Protein AF-A0A9D4KNU5-F1 (afdb_monomer_lite)

Secondary structure (DSSP, 8-state):
------PPPHHHHHHHHHHHHHHHHHTT-STTS-HHHH--BPPPS--PPPP-BTTB----TTTTEEES---PBPPP-TTSGGGTT-HHHHHHHHHHHH--EEE--

pLDDT: mean 80.22, std 10.34, range [44.53, 92.25]

Foldseek 3Di:
DDPPPVDDDPVVVVLVVLLVVVVCLCVCVPVVRPCVVPWDWDDDPDDDDDDDDPVDDDPDQVVQKDWQDDTQTDADDCPPPVNVPPSVNVSSVVNVVSGDIDGDD

Organism: Dreissena polymorpha (NCBI:txid45954)

Radius of gyration: 18.94 Å; chains: 1; bounding box: 43×30×68 Å

Sequence (105 aa):
MKYDLKLEELKERRISLRLILMYKVVEGLVPSLPPDKFLKFSKPKRKIKAKTFSDHIATNFVNSQVCNNSKGLQIPDSKALQYRNSFFVDTAIHWNQTVWCRRTA

Structure (mmCIF, N/CA/C/O backbone):
data_AF-A0A9D4KNU5-F1
#
_entry.id   AF-A0A9D4KNU5-F1
#
loop_
_atom_site.group_PDB
_atom_site.id
_atom_site.type_symbol
_atom_site.label_atom_id
_atom_site.label_alt_id
_atom_site.label_comp_id
_atom_site.label_asym_id
_atom_site.label_entity_id
_atom_site.label_seq_id
_atom_site.pdbx_PDB_ins_code
_atom_site.Cartn_x
_atom_site.Cartn_y
_atom_site.Cartn_z
_atom_site.occupancy
_atom_site.B_iso_or_equiv
_atom_site.auth_seq_id
_atom_site.auth_comp_id
_atom_site.auth_asym_id
_atom_site.auth_atom_id
_atom_site.pdbx_PDB_model_num
ATOM 1 N N . MET A 1 1 ? 15.663 6.522 36.954 1.00 44.53 1 MET A N 1
ATOM 2 C CA . MET A 1 1 ? 16.281 6.859 35.653 1.00 44.53 1 MET A CA 1
ATOM 3 C C . MET A 1 1 ? 15.447 6.236 34.547 1.00 44.53 1 MET A C 1
ATOM 5 O O . MET A 1 1 ? 15.439 5.019 34.428 1.00 44.53 1 MET A O 1
ATOM 9 N N . LYS A 1 2 ? 14.674 7.035 33.801 1.00 47.75 2 LYS A N 1
ATOM 10 C CA . LYS A 1 2 ? 14.054 6.575 32.551 1.00 47.75 2 LYS A CA 1
ATOM 11 C C . LYS A 1 2 ? 15.130 6.672 31.478 1.00 47.75 2 LYS A C 1
ATOM 13 O O . LYS A 1 2 ? 15.694 7.743 31.298 1.00 47.75 2 LYS A O 1
ATOM 18 N N . TYR A 1 3 ? 15.439 5.565 30.819 1.00 56.72 3 TYR A N 1
ATOM 19 C CA . TYR A 1 3 ? 16.223 5.604 29.594 1.00 56.72 3 TYR A CA 1
ATOM 20 C C . TYR A 1 3 ? 15.470 6.484 28.588 1.00 56.72 3 TYR A C 1
ATOM 22 O O . TYR A 1 3 ? 14.288 6.229 28.339 1.00 56.72 3 TYR A O 1
ATOM 30 N N . ASP A 1 4 ? 16.132 7.504 28.035 1.00 62.81 4 ASP A N 1
ATOM 31 C CA . ASP A 1 4 ? 15.673 8.227 26.845 1.00 62.81 4 ASP A CA 1
ATOM 32 C C . ASP A 1 4 ? 15.734 7.260 25.659 1.00 62.81 4 ASP A C 1
ATOM 34 O O . ASP A 1 4 ? 16.643 7.267 24.827 1.00 62.81 4 ASP A O 1
ATOM 38 N N . LEU A 1 5 ? 14.777 6.334 25.626 1.00 73.62 5 LEU A N 1
ATOM 39 C CA . LEU A 1 5 ? 14.519 5.526 24.455 1.00 73.62 5 LEU A CA 1
ATOM 40 C C . LEU A 1 5 ? 14.146 6.522 23.357 1.00 73.62 5 LEU A C 1
ATOM 42 O O . LEU A 1 5 ? 13.127 7.201 23.474 1.00 73.62 5 LEU A O 1
ATOM 46 N N . LYS A 1 6 ? 14.988 6.622 22.322 1.00 76.69 6 LYS A N 1
ATOM 47 C CA . LYS A 1 6 ? 14.752 7.382 21.083 1.00 76.69 6 LYS A CA 1
ATOM 48 C C . LYS A 1 6 ? 13.560 6.785 20.329 1.00 76.69 6 LYS A C 1
ATOM 50 O O . LYS A 1 6 ? 13.711 6.162 19.284 1.00 76.69 6 LYS A O 1
ATOM 55 N N . LEU A 1 7 ? 12.383 6.872 20.933 1.00 76.62 7 LEU A N 1
ATOM 56 C CA . LEU A 1 7 ? 11.140 6.393 20.372 1.00 76.62 7 LEU A CA 1
ATOM 57 C C . LEU A 1 7 ? 10.651 7.449 19.397 1.00 76.62 7 LEU A C 1
ATOM 59 O O . LEU A 1 7 ? 10.592 8.630 19.731 1.00 76.62 7 LEU A O 1
ATOM 63 N N . GLU A 1 8 ? 10.267 6.988 18.215 1.00 80.56 8 GLU A N 1
ATOM 64 C CA . GLU A 1 8 ? 9.476 7.784 17.287 1.00 80.56 8 GLU A CA 1
ATOM 65 C C . GLU A 1 8 ? 8.233 8.340 17.984 1.00 80.56 8 GLU A C 1
ATOM 67 O O . GLU A 1 8 ? 7.682 7.740 18.925 1.00 80.56 8 GLU A O 1
ATOM 72 N N . GLU A 1 9 ? 7.762 9.478 17.484 1.00 87.81 9 GLU A N 1
ATOM 73 C CA . GLU A 1 9 ? 6.563 10.099 18.013 1.00 87.81 9 GLU A CA 1
ATOM 74 C C . GLU A 1 9 ? 5.376 9.131 17.940 1.00 87.81 9 GLU A C 1
ATOM 76 O O . GLU A 1 9 ? 5.218 8.328 17.016 1.00 87.81 9 GLU A O 1
ATOM 81 N N . LEU A 1 10 ? 4.468 9.234 18.913 1.00 87.50 10 LEU A N 1
ATOM 82 C CA . LEU A 1 10 ? 3.271 8.392 18.984 1.00 87.50 10 LEU A CA 1
ATOM 83 C C . LEU A 1 10 ? 2.465 8.411 17.671 1.00 87.50 10 LEU A C 1
ATOM 85 O O . LEU A 1 10 ? 1.860 7.408 17.287 1.00 87.50 10 LEU A O 1
ATOM 89 N N . LYS A 1 11 ? 2.461 9.554 16.980 1.00 87.06 11 LYS A N 1
ATOM 90 C CA . LYS A 1 11 ? 1.815 9.726 15.680 1.00 87.06 11 LYS A CA 1
ATOM 91 C C . LYS A 1 11 ? 2.460 8.847 14.607 1.00 87.06 11 LYS A C 1
ATOM 93 O O . LYS A 1 11 ? 1.738 8.122 13.925 1.00 87.06 11 LYS A O 1
ATOM 98 N N . GLU A 1 12 ? 3.782 8.878 14.489 1.00 86.62 12 GLU A N 1
ATOM 99 C CA . GLU A 1 12 ? 4.539 8.089 13.511 1.00 86.62 12 GLU A CA 1
ATOM 100 C C . GLU A 1 12 ? 4.364 6.599 13.771 1.00 86.62 12 GLU A C 1
ATOM 102 O O . GLU A 1 12 ? 3.946 5.860 12.884 1.00 86.62 12 GLU A O 1
ATOM 107 N N . ARG A 1 13 ? 4.496 6.176 15.032 1.00 89.19 13 ARG A N 1
ATOM 108 C CA . ARG A 1 13 ? 4.264 4.780 15.428 1.00 89.19 13 ARG A CA 1
ATOM 109 C C . ARG A 1 13 ? 2.869 4.287 15.045 1.00 89.19 13 ARG A C 1
ATOM 111 O O . ARG A 1 13 ? 2.710 3.156 14.586 1.00 89.19 13 ARG A O 1
ATOM 118 N N . ARG A 1 14 ? 1.840 5.127 15.213 1.00 89.50 14 ARG A N 1
ATOM 119 C CA . ARG A 1 14 ? 0.469 4.805 14.786 1.00 89.50 14 ARG A CA 1
ATOM 120 C C . ARG A 1 14 ? 0.375 4.668 13.270 1.00 89.50 14 ARG A C 1
ATOM 122 O O . ARG A 1 14 ? -0.284 3.741 12.815 1.00 89.50 14 ARG A O 1
ATOM 129 N N . ILE A 1 15 ? 1.017 5.542 12.498 1.00 88.56 15 ILE A N 1
ATOM 130 C CA . ILE A 1 15 ? 1.047 5.442 11.030 1.00 88.56 15 ILE A CA 1
ATOM 131 C C . ILE A 1 15 ? 1.745 4.144 10.601 1.00 88.56 15 ILE A C 1
ATOM 133 O O . ILE A 1 15 ? 1.183 3.392 9.805 1.00 88.56 15 ILE A O 1
ATOM 137 N N . SER A 1 16 ? 2.895 3.822 11.192 1.00 90.25 16 SER A N 1
ATOM 138 C CA . SER A 1 16 ? 3.651 2.597 10.909 1.00 90.25 16 SER A CA 1
ATOM 139 C C . SER A 1 16 ? 2.817 1.339 11.159 1.00 90.25 16 SER A C 1
ATOM 141 O O . SER A 1 16 ? 2.728 0.472 10.292 1.00 90.25 16 SER A O 1
ATOM 143 N N . LEU A 1 17 ? 2.108 1.260 12.291 1.00 91.19 17 LEU A N 1
ATOM 144 C CA . LEU A 1 17 ? 1.209 0.136 12.586 1.00 91.19 17 LEU A CA 1
ATOM 145 C C . LEU A 1 17 ? 0.079 -0.007 11.557 1.00 91.19 17 LEU A C 1
ATOM 147 O O . LEU A 1 17 ? -0.255 -1.125 11.160 1.00 91.19 17 LEU A O 1
ATOM 151 N N . ARG A 1 18 ? -0.493 1.113 11.097 1.00 91.56 18 ARG A N 1
ATOM 152 C CA . ARG A 1 18 ? -1.532 1.111 10.054 1.00 91.56 18 ARG A CA 1
ATOM 153 C C . ARG A 1 18 ? -0.998 0.571 8.732 1.00 91.56 18 ARG A C 1
ATOM 155 O O . ARG A 1 18 ? -1.650 -0.264 8.110 1.00 91.56 18 ARG A O 1
ATOM 162 N N . LEU A 1 19 ? 0.190 1.014 8.327 1.00 91.00 19 LEU A N 1
ATOM 163 C CA . LEU A 1 19 ? 0.832 0.566 7.092 1.00 91.00 19 LEU A CA 1
ATOM 164 C C . LEU A 1 19 ? 1.225 -0.914 7.151 1.00 91.00 19 LEU A C 1
ATOM 166 O O . LEU A 1 19 ? 1.020 -1.626 6.173 1.00 91.00 19 LEU A O 1
ATOM 170 N N . ILE A 1 20 ? 1.704 -1.403 8.300 1.00 92.25 20 ILE A N 1
ATOM 171 C CA . ILE A 1 20 ? 2.006 -2.830 8.506 1.00 92.25 20 ILE A CA 1
ATOM 172 C C . ILE A 1 20 ? 0.743 -3.682 8.357 1.00 92.25 20 ILE A C 1
ATOM 174 O O . ILE A 1 20 ? 0.772 -4.727 7.707 1.00 92.25 20 ILE A O 1
ATOM 178 N N . LEU A 1 21 ? -0.376 -3.253 8.948 1.00 90.62 21 LEU A N 1
ATOM 179 C CA . LEU A 1 21 ? -1.645 -3.959 8.785 1.00 90.62 21 LEU A CA 1
ATOM 180 C C . LEU A 1 21 ? -2.088 -3.958 7.317 1.00 90.62 21 LEU A C 1
ATOM 182 O O . LEU A 1 21 ? -2.440 -5.011 6.790 1.00 90.62 21 LEU A O 1
ATOM 186 N N . MET A 1 22 ? -2.025 -2.801 6.653 1.00 90.69 22 MET A N 1
ATOM 187 C CA . MET A 1 22 ? -2.385 -2.675 5.240 1.00 90.69 22 MET A CA 1
ATOM 188 C C . MET A 1 22 ? -1.522 -3.579 4.353 1.00 90.69 22 MET A C 1
ATOM 190 O O . MET A 1 22 ? -2.059 -4.261 3.487 1.00 90.69 22 MET A O 1
ATOM 194 N N . TYR A 1 23 ? -0.216 -3.663 4.616 1.00 91.44 23 TYR A N 1
ATOM 195 C CA . TYR A 1 23 ? 0.689 -4.587 3.932 1.00 91.44 23 TYR A CA 1
ATOM 196 C C . TYR A 1 23 ? 0.208 -6.037 4.048 1.00 91.44 23 TYR A C 1
ATOM 198 O O . TYR A 1 23 ? 0.069 -6.724 3.039 1.00 91.44 23 TYR A O 1
ATOM 206 N N . LYS A 1 24 ? -0.126 -6.491 5.263 1.00 91.75 24 LYS A N 1
ATOM 207 C CA . LYS A 1 24 ? -0.627 -7.857 5.475 1.00 91.75 24 LYS A CA 1
ATOM 208 C C . LYS A 1 24 ? -1.922 -8.124 4.710 1.00 91.75 24 LYS A C 1
ATOM 210 O O . LYS A 1 24 ? -2.095 -9.223 4.197 1.00 91.75 24 LYS A O 1
ATOM 215 N N . VAL A 1 25 ? -2.817 -7.140 4.624 1.00 90.50 25 VAL A N 1
ATOM 216 C CA . VAL A 1 25 ? -4.060 -7.271 3.850 1.00 90.50 25 VAL A CA 1
ATOM 217 C C . VAL A 1 25 ? -3.758 -7.345 2.351 1.00 90.50 25 VAL A C 1
ATOM 219 O O . VAL A 1 25 ? -4.237 -8.251 1.680 1.00 90.50 25 VAL A O 1
ATOM 222 N N . VAL A 1 26 ? -2.930 -6.435 1.828 1.00 90.00 26 VAL A N 1
ATOM 223 C CA . VAL A 1 26 ? -2.569 -6.361 0.400 1.00 90.00 26 VAL A CA 1
ATOM 224 C C . VAL A 1 26 ? -1.832 -7.615 -0.082 1.00 90.00 26 VAL A C 1
ATOM 226 O O . VAL A 1 26 ? -2.045 -8.051 -1.212 1.00 90.00 26 VAL A O 1
ATOM 229 N N . GLU A 1 27 ? -0.980 -8.203 0.757 1.00 90.06 27 GLU A N 1
ATOM 230 C CA . GLU A 1 27 ? -0.276 -9.457 0.458 1.00 90.06 27 GLU A CA 1
ATOM 231 C C . GLU A 1 27 ? -1.117 -10.714 0.740 1.00 90.06 27 GLU A C 1
ATOM 233 O O . GLU A 1 27 ? -0.640 -11.827 0.540 1.00 90.06 27 GLU A O 1
ATOM 238 N N . GLY A 1 28 ? -2.364 -10.571 1.203 1.00 89.31 28 GLY A N 1
ATOM 239 C CA . GLY A 1 28 ? -3.234 -11.714 1.498 1.00 89.31 28 GLY A CA 1
ATOM 240 C C . GLY A 1 28 ? -2.783 -12.545 2.705 1.00 89.31 28 GLY A C 1
ATOM 241 O O . GLY A 1 28 ? -3.213 -13.681 2.871 1.00 89.31 28 GLY A O 1
ATOM 242 N N . LEU A 1 29 ? -1.948 -11.978 3.581 1.00 91.25 29 LEU A N 1
ATOM 243 C CA . LEU A 1 29 ? -1.482 -12.611 4.820 1.00 91.25 29 LEU A CA 1
ATOM 244 C C . LEU A 1 29 ? -2.552 -12.608 5.924 1.00 91.25 29 LEU A C 1
ATOM 246 O O . LEU A 1 29 ? -2.331 -13.156 7.003 1.00 91.25 29 LEU A O 1
ATOM 250 N N . VAL A 1 30 ? -3.697 -11.963 5.677 1.00 89.88 30 VAL A N 1
ATOM 251 C CA . VAL A 1 30 ? -4.869 -11.965 6.557 1.00 89.88 30 VAL A CA 1
ATOM 252 C C . VAL A 1 30 ? -5.943 -12.870 5.939 1.00 89.88 30 VAL A C 1
ATOM 254 O O . VAL A 1 30 ? -6.638 -12.435 5.021 1.00 89.88 30 VAL A O 1
ATOM 257 N N . PRO A 1 31 ? -6.131 -14.108 6.440 1.00 84.69 31 PRO A N 1
ATOM 258 C CA . PRO A 1 31 ? -7.005 -15.100 5.801 1.00 84.69 31 PRO A CA 1
ATOM 259 C C . PRO A 1 31 ? -8.472 -14.669 5.703 1.00 84.69 31 PRO A C 1
ATOM 261 O O . PRO A 1 31 ? -9.177 -15.034 4.767 1.00 84.69 31 PRO A O 1
ATOM 264 N N . SER A 1 32 ? -8.943 -13.876 6.668 1.00 86.69 32 SER A N 1
ATOM 265 C CA . SER A 1 32 ? -10.328 -13.401 6.732 1.00 86.69 32 SER A CA 1
ATOM 266 C C . SER A 1 32 ? -10.637 -12.253 5.767 1.00 86.69 32 SER A C 1
ATOM 268 O O . SER A 1 32 ? -11.806 -11.929 5.567 1.00 86.69 32 SER A O 1
ATOM 270 N N . LEU A 1 33 ? -9.617 -11.632 5.166 1.00 85.25 33 LEU A N 1
ATOM 271 C CA . LEU A 1 33 ? -9.758 -10.454 4.311 1.00 85.25 33 LEU A CA 1
ATOM 272 C C . LEU A 1 33 ? -9.080 -10.692 2.956 1.00 85.25 33 LEU A C 1
ATOM 274 O O . LEU A 1 33 ? -7.987 -10.177 2.722 1.00 85.25 33 LEU A O 1
ATOM 278 N N . PRO A 1 34 ? -9.718 -11.452 2.043 1.00 85.50 34 PRO A N 1
ATOM 279 C CA . PRO A 1 34 ? -9.208 -11.639 0.688 1.00 85.50 34 PRO A CA 1
ATOM 280 C C . PRO A 1 34 ? -9.104 -10.285 -0.040 1.00 85.50 34 PRO A C 1
ATOM 282 O O . PRO A 1 34 ? -10.137 -9.645 -0.270 1.00 85.50 34 PRO A O 1
ATOM 285 N N . PRO A 1 35 ? -7.894 -9.839 -0.428 1.00 84.75 35 PRO A N 1
ATOM 286 C CA . PRO A 1 35 ? -7.669 -8.484 -0.927 1.00 84.75 35 PRO A CA 1
ATOM 287 C C . PRO A 1 35 ? -8.502 -8.175 -2.169 1.00 84.75 35 PRO A C 1
ATOM 289 O O . PRO A 1 35 ? -9.099 -7.107 -2.243 1.00 84.75 35 PRO A O 1
ATOM 292 N N . ASP A 1 36 ? -8.643 -9.127 -3.089 1.00 85.38 36 ASP A N 1
ATOM 293 C CA . ASP A 1 36 ? -9.340 -8.924 -4.365 1.00 85.38 36 ASP A CA 1
ATOM 294 C C . ASP A 1 36 ? -10.835 -8.601 -4.218 1.00 85.38 36 ASP 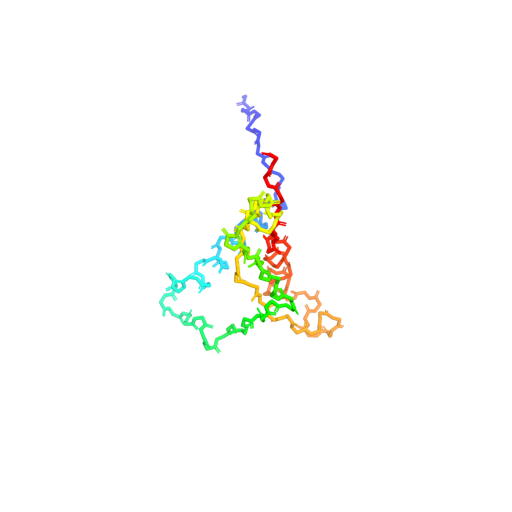A C 1
ATOM 296 O O . ASP A 1 36 ? -11.443 -8.032 -5.124 1.00 85.38 36 ASP A O 1
ATOM 300 N N . LYS A 1 37 ? -11.446 -8.945 -3.075 1.00 85.50 37 LYS A N 1
ATOM 301 C CA . LYS A 1 37 ? -12.859 -8.642 -2.803 1.00 85.50 37 LYS A CA 1
ATOM 302 C C . LYS A 1 37 ? -13.070 -7.239 -2.235 1.00 85.50 37 LYS A C 1
ATOM 304 O O . LYS A 1 37 ? -14.148 -6.676 -2.407 1.00 85.50 37 LYS A O 1
ATOM 309 N N . PHE A 1 38 ? -12.071 -6.685 -1.550 1.00 84.12 38 PHE A N 1
ATOM 310 C CA . PHE A 1 38 ? -12.213 -5.452 -0.763 1.00 84.12 38 PHE A CA 1
ATOM 311 C C . PHE A 1 38 ? -11.358 -4.294 -1.278 1.00 84.12 38 PHE A C 1
ATOM 313 O O . PHE A 1 38 ? -11.682 -3.131 -1.042 1.00 84.12 38 PHE A O 1
ATOM 320 N N . LEU A 1 39 ? -10.275 -4.594 -1.990 1.00 88.94 39 LEU A N 1
ATOM 321 C CA . LEU A 1 39 ? -9.341 -3.622 -2.529 1.00 88.94 39 LEU A CA 1
ATOM 322 C C . LEU A 1 39 ? -9.508 -3.503 -4.037 1.00 88.94 39 LEU A C 1
ATOM 324 O O . LEU A 1 39 ? -9.609 -4.485 -4.766 1.00 88.94 39 LEU A O 1
ATOM 328 N N . LYS A 1 40 ? -9.466 -2.263 -4.520 1.00 89.62 40 LYS A N 1
ATOM 329 C CA . LYS A 1 40 ? -9.323 -1.968 -5.944 1.00 89.62 40 LYS A CA 1
ATOM 330 C C . LYS A 1 40 ? -7.921 -1.442 -6.170 1.00 89.62 40 LYS A C 1
ATOM 332 O O . LYS A 1 40 ? -7.570 -0.391 -5.642 1.00 89.62 40 LYS A O 1
ATOM 337 N N . PHE A 1 41 ? -7.115 -2.161 -6.940 1.00 88.44 41 PHE A N 1
ATOM 338 C CA . PHE A 1 41 ? -5.770 -1.708 -7.278 1.00 88.44 41 PHE A CA 1
ATOM 339 C C . PHE A 1 41 ? -5.816 -0.657 -8.390 1.00 88.44 41 PHE A C 1
ATOM 341 O O . PHE A 1 41 ? -6.499 -0.810 -9.404 1.00 88.44 41 PHE A O 1
ATOM 348 N N . SER A 1 42 ? -5.071 0.426 -8.194 1.00 84.62 42 SER A N 1
ATOM 349 C CA . SER A 1 42 ? -4.882 1.468 -9.195 1.00 84.62 42 SER A CA 1
ATOM 350 C C . SER A 1 42 ? -3.878 0.993 -10.239 1.00 84.62 42 SER A C 1
ATOM 352 O O . SER A 1 42 ? -2.773 0.558 -9.911 1.00 84.62 42 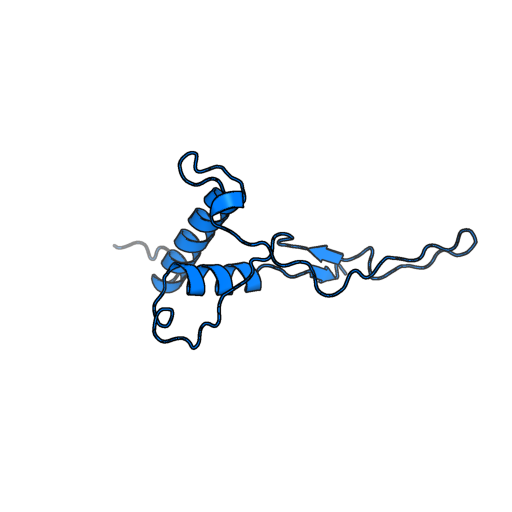SER A O 1
ATOM 354 N N . LYS A 1 43 ? -4.241 1.097 -11.520 1.00 72.81 43 LYS A N 1
ATOM 355 C CA . LYS A 1 43 ? -3.297 0.836 -12.610 1.00 72.81 43 LYS A CA 1
ATOM 356 C C . LYS A 1 43 ? -2.322 2.015 -12.728 1.00 72.81 43 LYS A C 1
ATOM 358 O O . LYS A 1 43 ? -2.762 3.168 -12.689 1.00 72.81 43 LYS A O 1
ATOM 363 N N . PRO A 1 44 ? -1.015 1.768 -12.928 1.00 67.44 44 PRO A N 1
ATOM 364 C CA . PRO A 1 44 ? -0.061 2.844 -13.159 1.00 67.44 44 PRO A CA 1
ATOM 365 C C . PRO A 1 44 ? -0.478 3.656 -14.392 1.00 67.44 44 PRO A C 1
ATOM 367 O O . PRO A 1 44 ? -0.670 3.100 -15.474 1.00 67.44 44 PRO A O 1
ATOM 370 N N . LYS A 1 45 ? -0.618 4.978 -14.224 1.00 64.12 45 LYS A N 1
ATOM 371 C CA . LYS A 1 45 ? -1.108 5.890 -15.276 1.00 64.12 45 LYS A CA 1
ATOM 372 C C . LYS A 1 45 ? -0.162 5.988 -16.481 1.00 64.12 45 LYS A C 1
ATOM 374 O O . LYS A 1 45 ? -0.610 6.326 -17.571 1.00 64.12 45 LYS A O 1
ATOM 379 N N . ARG A 1 46 ? 1.135 5.696 -16.312 1.00 62.22 46 ARG A N 1
ATOM 380 C CA . ARG A 1 46 ? 2.132 5.670 -17.396 1.00 62.22 46 ARG A CA 1
ATOM 381 C C . ARG A 1 46 ? 3.013 4.430 -17.284 1.00 62.22 46 ARG A C 1
ATOM 383 O O . ARG A 1 46 ? 3.683 4.240 -16.277 1.00 62.22 46 ARG A O 1
ATOM 390 N N . LYS A 1 47 ? 3.042 3.617 -18.342 1.00 64.31 47 LYS A N 1
ATOM 391 C CA . LYS A 1 47 ? 4.053 2.572 -18.540 1.00 64.31 47 LYS A CA 1
ATOM 392 C C . LYS A 1 47 ? 5.124 3.134 -19.469 1.00 64.31 47 LYS A C 1
ATOM 394 O O . LYS A 1 47 ? 4.932 3.141 -20.681 1.00 64.31 47 LYS A O 1
ATOM 399 N N . ILE A 1 48 ? 6.219 3.640 -18.911 1.00 68.94 48 ILE A N 1
ATOM 400 C CA . ILE A 1 48 ? 7.391 3.997 -19.713 1.00 68.94 48 ILE A CA 1
ATOM 401 C C . ILE A 1 48 ? 8.165 2.700 -19.937 1.00 68.94 48 ILE A C 1
ATOM 403 O O . ILE A 1 48 ? 8.594 2.064 -18.979 1.00 68.94 48 ILE A O 1
ATOM 407 N N . LYS A 1 49 ? 8.283 2.268 -21.194 1.00 71.75 49 LYS A N 1
ATOM 408 C CA . LYS A 1 49 ? 9.094 1.105 -21.560 1.00 71.75 49 LYS A CA 1
ATOM 409 C C . LYS A 1 49 ? 10.459 1.591 -22.025 1.00 71.75 49 LYS A C 1
ATOM 411 O O . LYS A 1 49 ? 10.529 2.478 -22.876 1.00 71.75 49 LYS A O 1
ATOM 416 N N . ALA A 1 50 ? 11.520 0.996 -21.492 1.00 75.06 50 ALA A N 1
ATOM 417 C CA . ALA A 1 50 ? 12.850 1.181 -22.044 1.00 75.06 50 ALA A CA 1
ATOM 418 C C . ALA A 1 50 ? 12.857 0.652 -23.487 1.00 75.06 50 ALA A C 1
ATOM 420 O O . ALA A 1 50 ? 12.510 -0.505 -23.724 1.00 75.06 50 ALA A O 1
ATOM 421 N N . LYS A 1 51 ? 13.202 1.502 -24.458 1.00 76.88 51 LYS A N 1
ATOM 422 C CA . LYS A 1 51 ? 13.555 1.040 -25.803 1.00 76.88 51 LYS A CA 1
ATOM 423 C C . LYS A 1 51 ? 15.027 0.654 -25.786 1.00 76.88 51 LYS A C 1
ATOM 425 O O . LYS A 1 51 ? 15.853 1.433 -25.309 1.00 76.88 51 LYS A O 1
ATOM 430 N N . THR A 1 52 ? 15.324 -0.537 -26.282 1.00 77.00 52 THR A N 1
ATOM 431 C CA . THR A 1 52 ? 16.680 -1.001 -26.560 1.00 77.00 52 THR A CA 1
ATOM 432 C C . THR A 1 52 ? 16.884 -0.977 -28.070 1.00 77.00 52 THR A C 1
ATOM 434 O O . THR A 1 52 ? 15.980 -1.327 -28.828 1.00 77.00 52 THR A O 1
ATOM 437 N N . PHE A 1 53 ? 18.049 -0.517 -28.508 1.00 80.69 53 PHE A N 1
ATOM 438 C CA . PHE A 1 53 ? 18.479 -0.590 -29.901 1.00 80.69 53 PHE A CA 1
ATOM 439 C C . PHE A 1 53 ? 19.614 -1.612 -29.948 1.00 80.69 53 PHE A C 1
ATOM 441 O O . PHE A 1 53 ? 20.502 -1.551 -29.101 1.00 80.69 53 PHE A O 1
ATOM 448 N N . SER A 1 54 ? 19.563 -2.573 -30.873 1.00 79.56 54 SER A N 1
ATOM 449 C CA . SER A 1 54 ? 20.559 -3.656 -30.961 1.00 79.56 54 SER A CA 1
ATOM 450 C C . SER A 1 54 ? 21.977 -3.129 -31.171 1.00 79.56 54 SER A C 1
ATOM 452 O O . SER A 1 54 ? 22.928 -3.698 -30.646 1.00 79.56 54 SER A O 1
ATOM 454 N N . ASP A 1 55 ? 22.093 -2.002 -31.872 1.00 84.56 55 ASP A N 1
ATOM 455 C CA . ASP A 1 55 ? 23.370 -1.491 -32.373 1.00 84.56 55 ASP A CA 1
ATOM 456 C C . ASP A 1 55 ? 23.896 -0.316 -31.530 1.00 84.56 55 ASP A C 1
ATOM 458 O O . ASP A 1 55 ? 24.874 0.335 -31.893 1.00 84.56 55 ASP A O 1
ATOM 462 N N . HIS A 1 56 ? 23.237 0.001 -30.408 1.00 75.06 56 HIS A N 1
ATOM 463 C CA . HIS A 1 56 ? 23.595 1.153 -29.588 1.00 75.06 56 HIS A CA 1
ATOM 464 C C . HIS A 1 56 ? 23.451 0.881 -28.088 1.00 75.06 56 HIS A C 1
ATOM 466 O O . HIS A 1 56 ? 22.365 0.587 -27.581 1.00 75.06 56 HIS A O 1
ATOM 472 N N . ILE A 1 57 ? 24.553 1.054 -27.354 1.00 73.19 57 ILE A N 1
ATOM 473 C CA . ILE A 1 57 ? 24.577 0.973 -25.892 1.00 73.19 57 ILE A CA 1
ATOM 474 C C . ILE A 1 57 ? 24.137 2.329 -25.332 1.00 73.19 57 ILE A C 1
ATOM 476 O O . ILE A 1 57 ? 24.946 3.228 -25.117 1.00 73.19 57 ILE A O 1
ATOM 480 N N . ALA A 1 58 ? 22.833 2.478 -25.100 1.00 70.06 58 ALA A N 1
ATOM 481 C CA . ALA A 1 58 ? 22.273 3.626 -24.395 1.00 70.06 58 ALA A CA 1
ATOM 482 C C . ALA A 1 58 ? 22.032 3.286 -22.916 1.00 70.06 58 ALA A C 1
ATOM 484 O O . ALA A 1 58 ? 21.362 2.302 -22.590 1.00 70.06 58 ALA A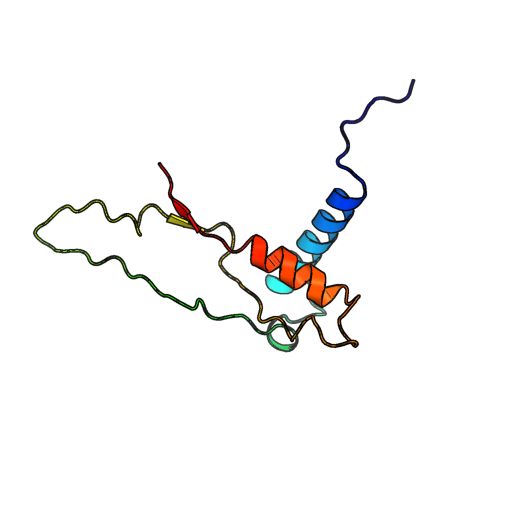 O 1
ATOM 485 N N . THR A 1 59 ? 22.510 4.135 -22.005 1.00 70.25 59 THR A N 1
ATOM 486 C CA . THR A 1 59 ? 22.180 4.056 -20.576 1.00 70.25 59 THR A CA 1
ATOM 487 C C . THR A 1 59 ? 20.751 4.552 -20.353 1.00 70.25 59 THR A C 1
ATOM 489 O O . THR A 1 59 ? 20.485 5.731 -20.120 1.00 70.25 59 THR A O 1
ATOM 492 N N . ASN A 1 60 ? 19.779 3.646 -20.473 1.00 73.81 60 ASN A N 1
ATOM 493 C CA . ASN A 1 60 ? 18.378 4.015 -20.326 1.00 73.81 60 ASN A CA 1
ATOM 494 C C . ASN A 1 60 ? 18.049 4.323 -18.855 1.00 73.81 60 ASN A C 1
ATOM 496 O O . ASN A 1 60 ? 18.091 3.434 -18.005 1.00 73.81 60 ASN A O 1
ATOM 500 N N . PHE A 1 61 ? 17.665 5.569 -18.561 1.00 71.81 61 PHE A N 1
ATOM 501 C CA . PHE A 1 61 ? 17.291 6.008 -17.209 1.00 71.81 61 PHE A CA 1
ATOM 502 C C . PHE A 1 61 ? 16.093 5.244 -16.627 1.00 71.81 61 PHE A C 1
ATOM 504 O O . PHE A 1 61 ? 15.864 5.289 -15.423 1.00 71.81 61 PHE A O 1
ATOM 511 N N . VAL A 1 62 ? 15.304 4.576 -17.471 1.00 73.31 62 VAL A N 1
ATOM 512 C CA . VAL A 1 62 ? 14.187 3.725 -17.044 1.00 73.31 62 VAL A CA 1
ATOM 513 C C . VAL A 1 62 ? 14.703 2.453 -16.364 1.00 73.31 62 VAL A C 1
ATOM 515 O O . VAL A 1 62 ? 14.074 1.973 -15.428 1.00 73.31 62 VAL A O 1
ATOM 518 N N . ASN A 1 63 ? 15.865 1.938 -16.782 1.00 71.31 63 ASN A N 1
ATOM 519 C CA . ASN A 1 63 ? 16.467 0.734 -16.203 1.00 71.31 63 ASN A CA 1
ATOM 520 C C . ASN A 1 63 ? 17.138 1.001 -14.847 1.00 71.31 63 ASN A C 1
ATOM 522 O O . ASN A 1 63 ? 17.339 0.068 -14.080 1.00 71.31 63 ASN A O 1
ATOM 526 N N . SER A 1 64 ? 17.458 2.259 -14.530 1.00 71.62 64 SER A N 1
ATOM 527 C CA . SER A 1 64 ? 18.016 2.670 -13.236 1.00 71.62 64 SER A CA 1
ATOM 528 C C . SER A 1 64 ? 16.947 3.146 -12.247 1.00 71.62 64 SER A C 1
ATOM 530 O O . SER A 1 64 ? 17.222 3.969 -11.379 1.00 71.62 64 SER A O 1
ATOM 532 N N . GLN A 1 65 ? 15.703 2.675 -12.375 1.00 72.06 65 GLN A N 1
ATOM 533 C CA . GLN A 1 65 ? 14.632 2.997 -11.431 1.00 72.06 65 GLN A CA 1
ATOM 534 C C . GLN A 1 65 ? 14.399 1.851 -10.446 1.00 72.06 65 GLN A C 1
ATOM 536 O O . GLN A 1 65 ? 14.183 0.711 -10.846 1.00 72.06 65 GLN A O 1
ATOM 541 N N . VAL A 1 66 ? 14.361 2.178 -9.155 1.00 69.94 66 VAL A N 1
ATOM 542 C CA . VAL A 1 66 ? 13.931 1.272 -8.083 1.00 69.94 66 VAL A CA 1
ATOM 543 C C . VAL A 1 66 ? 12.606 1.772 -7.532 1.00 69.94 66 VAL A C 1
ATOM 545 O O . VAL A 1 66 ? 12.480 2.938 -7.155 1.00 69.94 66 VAL A O 1
ATOM 548 N N . CYS A 1 67 ? 11.610 0.890 -7.493 1.00 70.88 67 CYS A N 1
ATOM 549 C CA . CYS A 1 67 ? 10.293 1.179 -6.937 1.00 70.88 67 CYS A CA 1
ATOM 550 C C . CYS A 1 67 ? 10.178 0.604 -5.525 1.00 70.88 67 CYS A C 1
ATOM 552 O O . CYS A 1 67 ? 10.400 -0.589 -5.339 1.00 70.88 67 CYS A O 1
ATOM 554 N N . ASN A 1 68 ? 9.786 1.423 -4.543 1.00 70.75 68 ASN A N 1
ATOM 555 C CA . ASN A 1 68 ? 9.586 0.934 -3.170 1.00 70.75 68 ASN A CA 1
ATOM 556 C C . ASN A 1 68 ? 8.310 0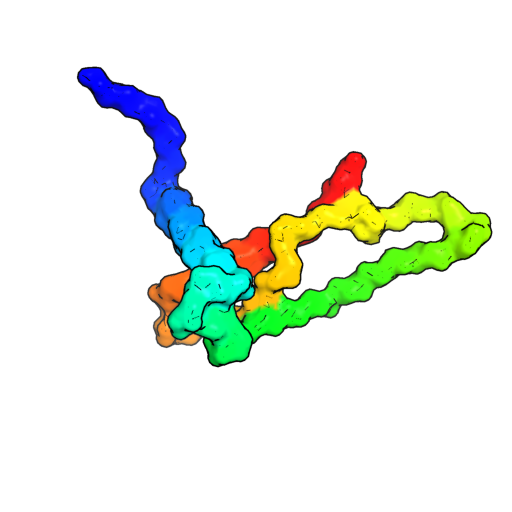.098 -3.036 1.00 70.75 68 ASN A C 1
ATOM 558 O O . ASN A 1 68 ? 8.250 -0.814 -2.220 1.00 70.75 68 ASN A O 1
ATOM 562 N N . ASN A 1 69 ? 7.277 0.427 -3.812 1.00 75.00 69 ASN A N 1
ATOM 563 C CA . ASN A 1 69 ? 6.003 -0.276 -3.801 1.00 75.00 69 ASN A CA 1
ATOM 564 C C . ASN A 1 69 ? 5.368 -0.194 -5.193 1.00 75.00 69 ASN A C 1
ATOM 566 O O . ASN A 1 69 ? 5.343 0.872 -5.807 1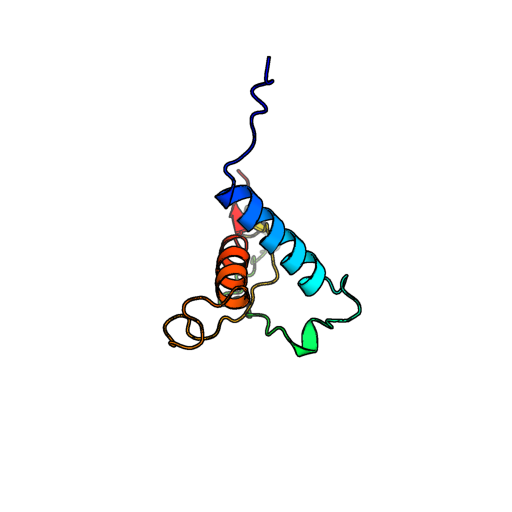.00 75.00 69 ASN A O 1
ATOM 570 N N . SER A 1 70 ? 4.874 -1.323 -5.696 1.00 75.81 70 SER A N 1
ATOM 571 C CA . SER A 1 70 ? 4.260 -1.449 -7.022 1.00 75.81 70 SER A CA 1
ATOM 572 C C . SER A 1 70 ? 2.729 -1.526 -6.979 1.00 75.81 70 SER A C 1
ATOM 574 O O . SER A 1 70 ? 2.079 -1.332 -8.009 1.00 75.81 70 SER A O 1
ATOM 576 N N . LYS A 1 71 ? 2.133 -1.779 -5.805 1.00 84.75 71 LYS A N 1
ATOM 577 C CA . LYS A 1 71 ? 0.695 -2.034 -5.634 1.00 84.75 71 LYS A CA 1
ATOM 578 C C . LYS A 1 71 ? -0.037 -0.785 -5.146 1.00 84.75 71 LYS A C 1
ATOM 580 O O . LYS A 1 71 ? -0.367 -0.668 -3.972 1.00 84.75 71 LYS A O 1
ATOM 585 N N . GLY A 1 72 ? -0.318 0.159 -6.040 1.00 85.81 72 GLY A N 1
ATOM 586 C CA . GLY A 1 72 ? -1.168 1.311 -5.711 1.00 85.81 72 GLY A CA 1
ATOM 587 C C . GLY A 1 72 ? -2.637 0.926 -5.521 1.00 85.81 72 GLY A C 1
ATOM 588 O O . GLY A 1 72 ? -3.144 0.048 -6.215 1.00 85.81 72 GLY A O 1
ATOM 589 N N . LEU A 1 73 ? -3.343 1.611 -4.623 1.00 89.81 73 LEU A N 1
ATOM 590 C CA . LEU A 1 73 ? -4.778 1.438 -4.378 1.00 89.81 73 LEU A CA 1
ATOM 591 C C . LEU A 1 73 ? -5.590 2.557 -5.038 1.00 89.81 73 LEU A C 1
ATOM 593 O O . LEU A 1 73 ? -5.149 3.701 -5.138 1.00 89.81 73 LEU A O 1
ATOM 597 N N . GLN A 1 74 ? -6.793 2.238 -5.497 1.00 89.31 74 GLN A N 1
ATOM 598 C CA . GLN A 1 74 ? -7.774 3.221 -5.930 1.00 89.31 74 GLN A CA 1
ATOM 599 C C . GLN A 1 74 ? -8.486 3.769 -4.694 1.00 89.31 74 GLN A C 1
ATOM 601 O O . GLN A 1 74 ? -9.062 3.015 -3.912 1.00 89.31 74 GLN A O 1
ATOM 606 N N . ILE A 1 75 ? -8.439 5.087 -4.525 1.00 87.50 75 ILE A N 1
ATOM 607 C CA . ILE A 1 75 ? -8.999 5.769 -3.360 1.00 87.50 75 ILE A CA 1
ATOM 608 C C . ILE A 1 75 ? -10.323 6.419 -3.787 1.00 87.50 75 ILE A C 1
ATOM 610 O O . ILE A 1 75 ? -10.346 7.076 -4.833 1.00 87.50 75 ILE A O 1
ATOM 614 N N . PRO A 1 76 ? -11.426 6.222 -3.040 1.00 85.06 76 PRO A N 1
ATOM 615 C CA . PRO A 1 76 ? -12.658 6.978 -3.256 1.00 85.06 76 PRO A CA 1
ATOM 616 C C . PRO A 1 76 ? -12.431 8.468 -2.962 1.00 85.06 76 PRO A C 1
ATOM 618 O O . PRO A 1 76 ? -11.431 8.834 -2.348 1.00 85.06 76 PRO A O 1
ATOM 621 N N . ASP A 1 77 ? -13.344 9.341 -3.390 1.00 82.19 77 ASP A N 1
ATOM 622 C CA . ASP A 1 77 ? -13.192 10.779 -3.148 1.00 82.19 77 ASP A CA 1
ATOM 623 C C . ASP A 1 77 ? -13.135 11.074 -1.640 1.00 82.19 77 ASP A C 1
ATOM 625 O O . ASP A 1 77 ? -14.126 10.941 -0.917 1.00 82.19 77 ASP A O 1
ATOM 629 N N . SER A 1 78 ? -11.949 11.455 -1.160 1.00 73.38 78 SER A N 1
ATOM 630 C CA . SER A 1 78 ? -11.674 11.693 0.257 1.00 73.38 78 SER A CA 1
ATOM 631 C C . SER A 1 78 ? -12.406 12.918 0.804 1.00 73.38 78 SER A C 1
ATOM 633 O O . SER A 1 78 ? -12.518 13.066 2.019 1.00 73.38 78 SER A O 1
ATOM 635 N N . LYS A 1 79 ? -12.939 13.783 -0.072 1.00 77.44 79 LYS A N 1
ATOM 636 C CA . LYS A 1 79 ? -13.737 14.953 0.320 1.00 77.44 79 LYS A CA 1
ATOM 637 C C . LYS A 1 79 ? -15.174 14.600 0.699 1.00 77.44 79 LYS A C 1
ATOM 639 O O . LYS A 1 79 ? -15.860 15.434 1.289 1.00 77.44 79 LYS A O 1
ATOM 644 N N . ALA A 1 80 ? -15.638 13.387 0.391 1.00 86.88 80 ALA A N 1
ATOM 645 C CA . ALA A 1 80 ? -16.962 12.945 0.800 1.00 86.88 80 ALA A CA 1
ATOM 646 C C . ALA A 1 80 ? -17.050 12.856 2.334 1.00 86.88 80 ALA A C 1
ATOM 648 O O . ALA A 1 80 ? -16.172 12.295 2.991 1.00 86.88 80 ALA A O 1
ATOM 649 N N . LEU A 1 81 ? -18.142 13.371 2.911 1.00 87.31 81 LEU A N 1
ATOM 650 C CA . LEU A 1 81 ? -18.333 13.456 4.367 1.00 87.31 81 LEU A CA 1
ATOM 651 C C . LEU A 1 81 ? -18.168 12.095 5.067 1.00 87.31 81 LEU A C 1
ATOM 653 O O . LEU A 1 81 ? -17.565 12.014 6.134 1.00 87.31 81 LEU A O 1
ATOM 657 N N . GLN A 1 82 ? -18.628 11.025 4.415 1.00 87.62 82 GLN A N 1
ATOM 658 C CA . GLN A 1 82 ? -18.533 9.637 4.881 1.00 87.62 82 GLN A CA 1
ATOM 659 C C . GLN A 1 82 ? -17.096 9.111 5.045 1.00 87.62 82 GLN A C 1
ATOM 661 O O . GLN A 1 82 ? -16.881 8.118 5.736 1.00 87.62 82 GLN A O 1
ATOM 666 N N . TYR A 1 83 ? -16.104 9.765 4.431 1.00 85.75 83 TYR A N 1
ATOM 667 C CA . TYR A 1 83 ? -14.705 9.335 4.454 1.00 85.75 83 TYR A CA 1
ATOM 668 C C . TYR A 1 83 ? -13.765 10.292 5.185 1.00 85.75 83 TYR A C 1
ATOM 670 O O . TYR A 1 83 ? -12.597 9.956 5.353 1.00 85.75 83 TYR A O 1
ATOM 678 N N . ARG A 1 84 ? -14.268 11.427 5.688 1.00 81.38 84 ARG A N 1
ATOM 679 C CA . ARG A 1 84 ? -13.465 12.506 6.289 1.00 81.38 84 ARG A CA 1
ATOM 680 C C . ARG A 1 84 ? -12.550 12.057 7.436 1.00 81.38 84 ARG A C 1
ATOM 682 O O . ARG A 1 84 ? -11.504 12.656 7.631 1.00 81.38 84 ARG A O 1
ATOM 689 N N . ASN A 1 85 ? -12.946 11.010 8.162 1.00 84.12 85 ASN A N 1
ATOM 690 C CA . ASN A 1 85 ? -12.172 10.393 9.245 1.00 84.12 85 ASN A CA 1
ATOM 691 C C . ASN A 1 85 ? -12.038 8.872 9.053 1.00 84.12 85 ASN A C 1
ATOM 693 O O . ASN A 1 85 ? -11.908 8.118 10.021 1.00 84.12 85 ASN A O 1
ATOM 697 N N . SER A 1 86 ? -12.161 8.389 7.813 1.00 87.25 86 SER A N 1
ATOM 698 C CA . SER A 1 86 ? -12.073 6.959 7.551 1.00 87.25 86 SER A CA 1
ATOM 699 C C . SER A 1 86 ? -10.633 6.498 7.696 1.00 87.25 86 SER A C 1
ATOM 701 O O . SER A 1 86 ? -9.757 6.846 6.904 1.00 87.25 86 SER A O 1
ATOM 703 N N . PHE A 1 87 ? -10.421 5.621 8.676 1.00 85.50 87 PHE A N 1
ATOM 704 C CA . PHE A 1 87 ? -9.149 4.948 8.904 1.00 85.50 87 PHE A CA 1
ATOM 705 C C . PHE A 1 87 ? -8.579 4.332 7.619 1.00 85.50 87 PHE A C 1
ATOM 707 O O . PHE A 1 87 ? -7.375 4.403 7.369 1.00 85.50 87 PHE A O 1
ATOM 714 N N . PHE A 1 88 ? -9.440 3.727 6.800 1.00 86.00 88 PHE A N 1
ATOM 715 C CA . PHE A 1 88 ? -9.019 3.002 5.608 1.00 86.00 88 PHE A CA 1
ATOM 716 C C . PHE A 1 88 ? -8.598 3.943 4.479 1.00 86.00 88 PHE A C 1
ATOM 718 O O . PHE A 1 88 ? -7.586 3.698 3.829 1.00 86.00 88 PHE A O 1
ATOM 725 N N . VAL A 1 89 ? -9.339 5.037 4.278 1.00 88.56 89 VAL A N 1
ATOM 726 C CA . VAL A 1 89 ? -9.037 6.030 3.236 1.00 88.56 89 VAL A CA 1
ATOM 727 C C . VAL A 1 89 ? -7.723 6.735 3.549 1.00 88.56 89 VAL A C 1
ATOM 729 O O . VAL A 1 89 ? -6.841 6.759 2.696 1.00 88.56 89 VAL A O 1
ATOM 732 N N . ASP A 1 90 ? -7.527 7.187 4.788 1.00 88.81 90 ASP A N 1
ATOM 733 C CA . ASP A 1 90 ? -6.264 7.801 5.213 1.00 88.81 90 ASP A CA 1
ATOM 734 C C . ASP A 1 90 ? -5.081 6.839 5.080 1.00 88.81 90 ASP A C 1
ATOM 736 O O . ASP A 1 90 ? -3.997 7.216 4.633 1.00 88.81 90 ASP A O 1
ATOM 740 N N . THR A 1 91 ? -5.273 5.572 5.455 1.00 90.56 91 THR A N 1
ATOM 741 C CA . THR A 1 91 ? -4.218 4.558 5.337 1.00 90.56 91 THR A CA 1
ATOM 742 C C . THR A 1 91 ? -3.903 4.257 3.872 1.00 90.56 91 THR A C 1
ATOM 744 O O . THR A 1 91 ? -2.734 4.125 3.526 1.00 90.56 91 THR A O 1
ATOM 747 N N . ALA A 1 92 ? -4.906 4.213 2.990 1.00 90.06 92 ALA A N 1
ATOM 748 C CA . ALA A 1 92 ? -4.708 4.038 1.552 1.00 90.06 92 ALA A CA 1
ATOM 749 C C . ALA A 1 92 ? -3.997 5.242 0.905 1.00 90.06 92 ALA A C 1
ATOM 751 O O . ALA A 1 92 ? -3.169 5.052 0.014 1.00 90.06 92 ALA A O 1
ATOM 752 N N . ILE A 1 93 ? -4.264 6.469 1.372 1.00 88.94 93 ILE A N 1
ATOM 753 C CA . ILE A 1 93 ? -3.534 7.675 0.950 1.00 88.94 93 ILE A CA 1
ATOM 754 C C . ILE A 1 93 ? -2.057 7.558 1.343 1.00 88.94 93 ILE A C 1
ATOM 756 O O . ILE A 1 93 ? -1.194 7.677 0.474 1.00 88.94 93 ILE A O 1
ATOM 760 N N . HIS A 1 94 ? -1.758 7.270 2.615 1.00 88.88 94 HIS A N 1
ATOM 761 C CA . HIS A 1 94 ? -0.376 7.084 3.076 1.00 88.88 94 HIS A CA 1
ATOM 762 C C . HIS A 1 94 ? 0.321 5.925 2.354 1.00 88.88 94 HIS A C 1
ATOM 764 O O . HIS A 1 94 ? 1.474 6.046 1.953 1.00 88.88 94 HIS A O 1
ATOM 770 N N . TRP A 1 95 ? -0.386 4.818 2.121 1.00 89.56 95 TRP A N 1
ATOM 771 C CA . TRP A 1 95 ? 0.124 3.691 1.345 1.00 89.56 95 TRP A CA 1
ATOM 772 C C . TRP A 1 95 ? 0.530 4.130 -0.063 1.00 89.56 95 TRP A C 1
ATOM 774 O O . TRP A 1 95 ? 1.654 3.883 -0.493 1.00 89.56 95 TRP A O 1
ATOM 784 N N . ASN A 1 96 ? -0.333 4.861 -0.764 1.00 88.00 96 ASN A N 1
ATOM 785 C CA . ASN A 1 96 ? -0.029 5.355 -2.103 1.00 88.00 96 ASN A CA 1
ATOM 786 C C . ASN A 1 96 ? 1.122 6.370 -2.136 1.00 88.00 96 ASN A C 1
ATOM 788 O O . ASN A 1 96 ? 1.797 6.463 -3.156 1.00 88.00 96 ASN A O 1
ATOM 792 N N . GLN A 1 97 ? 1.400 7.089 -1.047 1.00 84.69 97 GLN A N 1
ATOM 793 C CA . GLN A 1 97 ? 2.591 7.945 -0.954 1.00 84.69 97 GLN A CA 1
ATOM 794 C C . GLN A 1 97 ? 3.897 7.134 -0.922 1.00 84.69 97 GLN A C 1
ATOM 796 O O . GLN A 1 97 ? 4.939 7.648 -1.317 1.00 84.69 97 GLN A O 1
ATOM 801 N N . T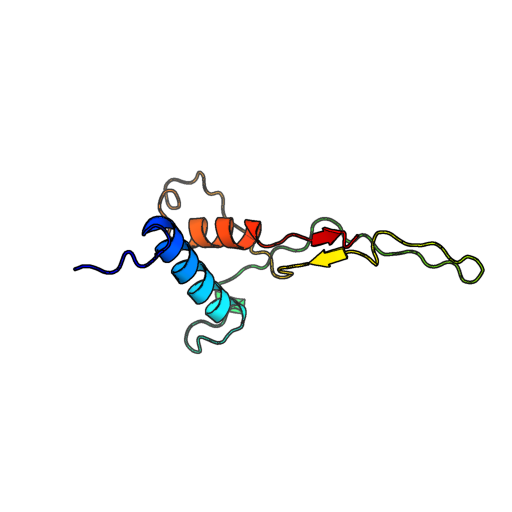HR A 1 98 ? 3.850 5.858 -0.519 1.00 81.56 98 THR A N 1
ATOM 802 C CA . THR A 1 98 ? 5.005 4.942 -0.603 1.00 81.56 98 THR A CA 1
ATOM 803 C C . THR A 1 98 ? 5.199 4.344 -2.001 1.00 81.56 98 THR A C 1
ATOM 805 O O . THR A 1 98 ? 6.265 3.803 -2.306 1.00 81.56 98 THR A O 1
ATOM 808 N N . VAL A 1 99 ? 4.187 4.454 -2.872 1.00 73.88 99 VAL A N 1
ATOM 809 C CA . VAL A 1 99 ? 4.224 4.008 -4.272 1.00 73.88 99 VAL A CA 1
ATOM 810 C C . VAL A 1 99 ? 4.974 5.052 -5.092 1.00 73.88 99 VAL A C 1
ATOM 812 O O . VAL A 1 99 ? 4.397 5.907 -5.761 1.00 73.88 99 VAL A O 1
ATOM 815 N N . TRP A 1 100 ? 6.298 4.986 -5.022 1.00 67.00 100 TRP A N 1
ATOM 816 C CA . TRP A 1 100 ? 7.192 5.792 -5.843 1.00 67.00 100 TRP A CA 1
ATOM 817 C C . TRP A 1 100 ? 8.333 4.955 -6.414 1.00 67.00 100 TRP A C 1
ATOM 819 O O . TRP A 1 100 ? 8.731 3.932 -5.849 1.00 67.00 100 TRP A O 1
ATOM 829 N N . CYS A 1 101 ? 8.861 5.416 -7.542 1.00 68.12 101 CYS A N 1
ATOM 830 C CA . CYS A 1 101 ? 10.087 4.899 -8.125 1.00 68.12 101 CYS A CA 1
ATOM 831 C C . CYS A 1 101 ? 11.119 6.025 -8.133 1.00 68.12 101 CYS A C 1
ATOM 833 O O . CYS A 1 101 ? 10.821 7.139 -8.569 1.00 68.12 101 CYS A O 1
ATOM 835 N N . ARG A 1 102 ? 12.313 5.753 -7.611 1.00 63.91 102 ARG A N 1
ATOM 836 C CA . ARG A 1 102 ? 13.437 6.693 -7.574 1.00 63.91 102 ARG A CA 1
ATOM 837 C C . ARG A 1 102 ? 14.544 6.195 -8.489 1.00 63.91 102 ARG A C 1
ATOM 839 O O . ARG A 1 102 ? 14.690 4.993 -8.695 1.00 63.91 102 ARG A O 1
ATOM 846 N N . ARG A 1 103 ? 15.321 7.128 -9.032 1.00 62.62 103 ARG A N 1
ATOM 847 C CA . ARG A 1 103 ? 16.517 6.813 -9.813 1.00 62.62 103 ARG A CA 1
ATOM 848 C C . ARG A 1 103 ? 17.642 6.392 -8.867 1.00 62.62 103 ARG A C 1
ATOM 850 O O . ARG A 1 103 ? 17.889 7.087 -7.884 1.00 62.62 103 ARG A O 1
ATOM 857 N N . THR A 1 104 ? 18.316 5.292 -9.166 1.00 60.22 104 THR A N 1
ATOM 858 C CA . THR A 1 104 ? 19.600 4.940 -8.557 1.00 60.22 104 THR A CA 1
ATOM 859 C C . THR A 1 104 ? 20.702 5.689 -9.300 1.00 60.22 104 THR A C 1
ATOM 861 O O . THR A 1 104 ? 20.719 5.683 -10.537 1.00 60.22 104 THR A O 1
ATOM 864 N N . ALA A 1 105 ? 21.533 6.408 -8.542 1.00 59.88 105 ALA A N 1
ATOM 865 C CA . ALA A 1 105 ? 22.701 7.124 -9.052 1.00 59.88 105 ALA A CA 1
ATOM 866 C C . ALA A 1 105 ? 23.769 6.143 -9.543 1.00 59.88 105 ALA A C 1
ATOM 868 O O . ALA A 1 105 ? 23.896 5.070 -8.910 1.00 59.88 105 ALA A O 1
#